Protein AF-A0A2E5J6L0-F1 (afdb_monomer)

pLDDT: mean 83.84, std 9.66, range [46.31, 94.62]

Structure (mmCIF, N/CA/C/O backbone):
data_AF-A0A2E5J6L0-F1
#
_entry.id   AF-A0A2E5J6L0-F1
#
loop_
_atom_site.group_PDB
_atom_site.id
_atom_site.type_symbol
_atom_site.label_atom_id
_atom_site.label_alt_id
_atom_site.label_comp_id
_atom_site.label_asym_id
_atom_site.label_entity_id
_atom_site.label_seq_id
_atom_site.pdbx_PDB_ins_code
_atom_site.Cartn_x
_atom_site.Cartn_y
_atom_site.Cartn_z
_atom_site.occupancy
_atom_site.B_iso_or_equiv
_atom_site.auth_seq_id
_atom_site.auth_comp_id
_atom_site.auth_asym_id
_atom_site.auth_atom_id
_atom_site.pdbx_PDB_model_num
ATOM 1 N N . MET A 1 1 ? 3.007 -6.562 40.531 1.00 47.59 1 MET A N 1
ATOM 2 C CA . MET A 1 1 ? 3.374 -5.614 39.443 1.00 47.59 1 MET A CA 1
ATOM 3 C C . MET A 1 1 ? 3.568 -6.251 38.049 1.00 47.59 1 MET A C 1
ATOM 5 O O . MET A 1 1 ? 3.927 -5.556 37.106 1.00 47.59 1 MET A O 1
ATOM 9 N N . THR A 1 2 ? 3.267 -7.536 37.840 1.00 49.69 2 THR A N 1
ATOM 10 C CA . THR A 1 2 ? 3.584 -8.277 36.598 1.00 49.69 2 THR A CA 1
ATOM 11 C C . THR A 1 2 ? 2.549 -8.154 35.467 1.00 49.69 2 THR A C 1
ATOM 13 O O . THR A 1 2 ? 2.850 -8.483 34.320 1.00 49.69 2 THR A O 1
ATOM 16 N N . SER A 1 3 ? 1.349 -7.626 35.732 1.00 60.78 3 SER A N 1
ATOM 17 C CA . SER A 1 3 ? 0.237 -7.649 34.767 1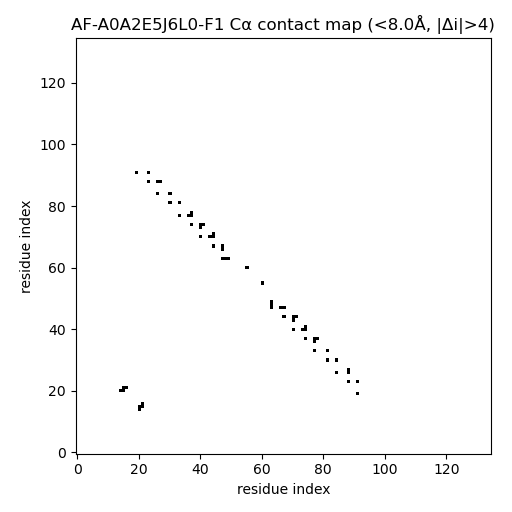.00 60.78 3 SER A CA 1
ATOM 18 C C . SER A 1 3 ? 0.353 -6.622 33.632 1.00 60.78 3 SER A C 1
ATOM 20 O O . SER A 1 3 ? 0.001 -6.934 32.497 1.00 60.78 3 SER A O 1
ATOM 22 N N . LYS A 1 4 ? 0.872 -5.408 33.877 1.00 72.56 4 LYS A N 1
ATOM 23 C CA . LYS A 1 4 ? 0.938 -4.340 32.854 1.00 72.56 4 LYS A CA 1
ATOM 24 C C . LYS A 1 4 ? 1.921 -4.672 31.728 1.00 72.56 4 LYS A C 1
ATOM 26 O O . LYS A 1 4 ? 1.542 -4.633 30.561 1.00 72.56 4 LYS A O 1
ATOM 31 N N . LYS A 1 5 ? 3.161 -5.048 32.068 1.00 75.44 5 LYS A N 1
ATOM 32 C CA . LYS A 1 5 ? 4.215 -5.374 31.086 1.00 75.44 5 LYS A CA 1
ATOM 33 C C . LYS A 1 5 ? 3.850 -6.620 30.267 1.00 75.44 5 LYS A C 1
ATOM 35 O O . LYS A 1 5 ? 3.993 -6.618 29.046 1.00 75.44 5 LYS A O 1
ATOM 40 N N . PHE A 1 6 ? 3.283 -7.637 30.921 1.00 81.69 6 PHE A N 1
ATOM 41 C CA . PHE A 1 6 ? 2.783 -8.851 30.272 1.00 81.69 6 PHE A CA 1
ATOM 42 C C . PHE A 1 6 ? 1.588 -8.578 29.342 1.00 81.69 6 PHE A C 1
ATOM 44 O O . PHE A 1 6 ? 1.583 -9.023 28.194 1.00 81.69 6 PHE A O 1
ATOM 51 N N . ASN A 1 7 ? 0.616 -7.768 29.776 1.00 78.62 7 ASN A N 1
ATOM 52 C CA . ASN A 1 7 ? -0.514 -7.369 28.932 1.00 78.62 7 ASN A CA 1
ATOM 53 C C . ASN A 1 7 ? -0.076 -6.541 27.718 1.00 78.62 7 ASN A C 1
ATOM 55 O O . ASN A 1 7 ? -0.623 -6.719 26.629 1.00 78.62 7 ASN A O 1
ATOM 59 N N . ILE A 1 8 ? 0.925 -5.669 27.870 1.00 78.56 8 ILE A N 1
ATOM 60 C CA . ILE A 1 8 ? 1.520 -4.929 26.748 1.00 78.56 8 ILE A CA 1
ATOM 61 C C . ILE A 1 8 ? 2.173 -5.899 25.756 1.00 78.56 8 ILE A C 1
ATOM 63 O O . ILE A 1 8 ? 1.903 -5.814 24.560 1.00 78.56 8 ILE A O 1
ATOM 67 N N . LEU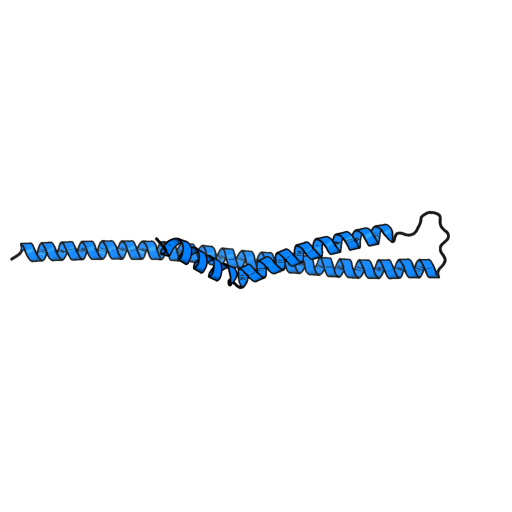 A 1 9 ? 2.958 -6.869 26.234 1.00 81.56 9 LEU A N 1
ATOM 68 C CA . LEU A 1 9 ? 3.567 -7.911 25.397 1.00 81.56 9 LEU A CA 1
ATOM 69 C C . LEU A 1 9 ? 2.524 -8.738 24.634 1.00 81.56 9 LEU A C 1
ATOM 71 O O . LEU A 1 9 ? 2.680 -8.972 23.435 1.00 81.56 9 LEU A O 1
ATOM 75 N N . LEU A 1 10 ? 1.430 -9.133 25.289 1.00 82.75 10 LEU A N 1
ATOM 76 C CA . LEU A 1 10 ? 0.324 -9.844 24.643 1.00 82.75 10 LEU A CA 1
ATOM 77 C C . LEU A 1 10 ? -0.376 -8.987 23.585 1.00 82.75 10 LEU A C 1
ATOM 79 O O . LEU A 1 10 ? -0.644 -9.478 22.486 1.00 82.75 10 LEU A O 1
ATOM 83 N N . LYS A 1 11 ? -0.638 -7.708 23.878 1.00 77.94 11 LYS A N 1
ATOM 84 C CA . LYS A 1 11 ? -1.206 -6.764 22.904 1.00 77.94 11 LYS A CA 1
ATOM 85 C C . LYS A 1 11 ? -0.272 -6.576 21.708 1.00 77.94 11 LYS A C 1
ATOM 87 O O . LYS A 1 11 ? -0.729 -6.680 20.575 1.00 77.94 11 LYS A O 1
ATOM 92 N N . LEU A 1 12 ? 1.031 -6.410 21.932 1.00 75.12 12 LEU A N 1
ATOM 93 C CA . LEU A 1 12 ? 2.037 -6.321 20.868 1.00 75.12 12 LEU A CA 1
ATOM 94 C C . LEU A 1 12 ? 2.113 -7.607 20.036 1.00 75.12 12 LEU A C 1
ATOM 96 O O . LEU A 1 12 ? 2.201 -7.539 18.812 1.00 75.12 12 LEU A O 1
ATOM 100 N N . LYS A 1 13 ? 2.026 -8.785 20.666 1.00 79.56 13 LYS A N 1
ATOM 101 C CA . LYS A 1 13 ? 1.985 -10.079 19.967 1.00 79.56 13 LYS A CA 1
ATOM 102 C C . LYS A 1 13 ? 0.730 -10.205 19.100 1.00 79.56 13 LYS A C 1
ATOM 104 O O . LYS A 1 13 ? 0.832 -10.656 17.962 1.00 79.56 13 LYS A O 1
ATOM 109 N N . LYS A 1 14 ? -0.435 -9.773 19.600 1.00 76.88 14 LYS A N 1
ATOM 110 C CA . LYS A 1 14 ? -1.694 -9.726 18.834 1.00 76.88 14 LYS A CA 1
ATOM 111 C C . LYS A 1 14 ? -1.614 -8.731 17.670 1.00 76.88 14 LYS A C 1
ATOM 113 O O . LYS A 1 14 ? -1.988 -9.086 16.558 1.00 76.88 14 LYS A O 1
ATOM 118 N N . LEU A 1 15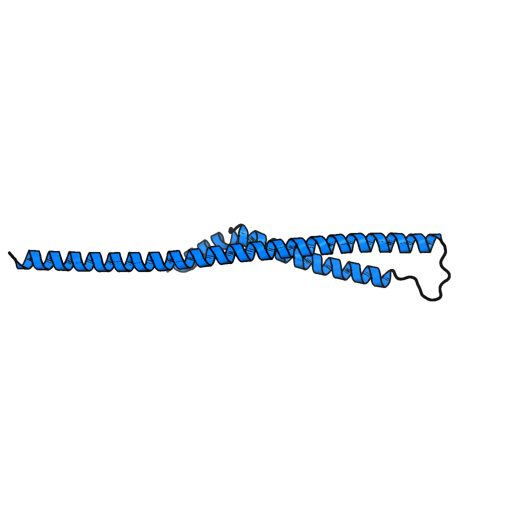 ? -1.046 -7.542 17.890 1.00 68.25 15 LEU A N 1
ATOM 119 C CA . LEU A 1 15 ? -0.814 -6.536 16.846 1.00 68.25 15 LEU A CA 1
ATOM 120 C C . LEU A 1 15 ? 0.148 -7.044 15.762 1.00 68.25 15 LEU A C 1
ATOM 122 O O . LEU A 1 15 ? -0.153 -6.921 14.580 1.00 68.25 15 LEU A O 1
ATOM 126 N N . LYS A 1 16 ? 1.255 -7.698 16.138 1.00 66.88 16 LYS A N 1
ATOM 127 C CA . LYS A 1 16 ? 2.187 -8.328 15.182 1.00 66.88 16 LYS A CA 1
ATOM 128 C C . LYS A 1 16 ? 1.541 -9.452 14.364 1.00 66.88 16 LYS A C 1
ATOM 130 O O . LYS A 1 16 ? 1.932 -9.667 13.221 1.00 66.88 16 LYS A O 1
ATOM 135 N N . LYS A 1 17 ? 0.572 -10.173 14.937 1.00 72.50 17 LYS A N 1
ATOM 136 C CA . LYS A 1 17 ? -0.195 -11.226 14.251 1.00 72.50 17 LYS A CA 1
ATOM 137 C C . LYS A 1 17 ? -1.349 -10.687 13.400 1.00 72.50 17 LYS A C 1
ATOM 139 O O . LYS A 1 17 ? -1.968 -11.469 12.682 1.00 72.50 17 LYS A O 1
ATOM 144 N N . ASN A 1 18 ? -1.646 -9.388 13.456 1.00 72.69 18 ASN A N 1
ATOM 145 C CA . ASN A 1 18 ? -2.719 -8.798 12.667 1.00 72.69 18 ASN A CA 1
ATOM 146 C C . ASN A 1 18 ? -2.388 -8.910 11.166 1.00 72.69 18 ASN A C 1
ATOM 148 O O . ASN A 1 18 ? -1.427 -8.311 10.674 1.00 72.69 18 ASN A O 1
ATOM 152 N N . LYS A 1 19 ? -3.196 -9.699 10.447 1.00 72.25 19 LYS A N 1
ATOM 153 C CA . LYS A 1 19 ? -3.023 -9.996 9.018 1.00 72.25 19 LYS A CA 1
ATOM 154 C C . LYS A 1 19 ? -3.040 -8.723 8.167 1.00 72.25 19 LYS A C 1
ATOM 156 O O . LYS A 1 19 ? -2.206 -8.597 7.274 1.00 72.25 19 LYS A O 1
ATOM 161 N N . SER A 1 20 ? -3.913 -7.769 8.486 1.00 69.62 20 SER A N 1
ATOM 162 C CA . SER A 1 20 ? -4.052 -6.501 7.761 1.00 69.62 20 SER A CA 1
ATOM 163 C C . SER A 1 20 ? -2.839 -5.594 7.960 1.00 69.62 20 SER A C 1
ATOM 165 O O . SER A 1 20 ? -2.310 -5.057 6.993 1.00 69.62 20 SER A O 1
ATOM 167 N N . LEU A 1 21 ? -2.323 -5.489 9.191 1.00 72.12 21 LEU A N 1
ATOM 168 C CA . LEU A 1 21 ? -1.114 -4.705 9.474 1.00 72.12 21 LEU A CA 1
ATOM 169 C C . LEU A 1 21 ? 0.130 -5.323 8.816 1.00 72.12 21 LEU A C 1
ATOM 171 O O . LEU A 1 21 ? 0.985 -4.616 8.283 1.00 72.12 21 LEU A O 1
ATOM 175 N N . ARG A 1 22 ? 0.238 -6.657 8.836 1.00 75.25 22 ARG A N 1
ATOM 176 C CA . ARG A 1 22 ? 1.320 -7.378 8.154 1.00 75.25 22 ARG A CA 1
ATOM 177 C C . ARG A 1 22 ? 1.240 -7.192 6.638 1.00 75.25 22 ARG A C 1
ATOM 179 O O . ARG A 1 22 ? 2.272 -6.931 6.030 1.00 75.25 22 ARG A O 1
ATOM 186 N N . SER A 1 23 ? 0.046 -7.295 6.056 1.00 76.38 23 SER A N 1
ATOM 187 C CA . SER A 1 23 ? -0.198 -7.051 4.630 1.00 76.38 23 SER A CA 1
ATOM 188 C C . SER A 1 23 ? 0.199 -5.625 4.241 1.00 76.38 23 SER A C 1
ATOM 190 O O . SER A 1 23 ? 1.032 -5.458 3.357 1.00 76.38 23 SER A O 1
ATOM 192 N N . LEU A 1 24 ? -0.253 -4.607 4.979 1.00 81.12 24 LEU A N 1
ATOM 193 C CA . LEU A 1 24 ? 0.094 -3.210 4.706 1.00 81.12 24 LEU A CA 1
ATOM 194 C C . LEU A 1 24 ? 1.611 -2.962 4.763 1.00 81.12 24 LEU A C 1
ATOM 196 O O . LEU A 1 24 ? 2.181 -2.345 3.869 1.00 81.12 24 LEU A O 1
ATOM 200 N N . ASN A 1 25 ? 2.289 -3.505 5.777 1.00 81.38 25 ASN A N 1
ATOM 201 C CA . ASN A 1 25 ? 3.745 -3.401 5.893 1.00 81.38 25 ASN A CA 1
ATOM 202 C C . ASN A 1 25 ? 4.490 -4.086 4.738 1.00 81.38 25 ASN A C 1
ATOM 204 O O . ASN A 1 25 ? 5.563 -3.624 4.346 1.00 81.38 25 ASN A O 1
ATOM 208 N N . LEU A 1 26 ? 3.964 -5.196 4.213 1.00 84.94 26 LEU A N 1
ATOM 209 C CA . LEU A 1 26 ? 4.538 -5.868 3.047 1.00 84.94 26 LEU A CA 1
ATOM 210 C C . LEU A 1 26 ? 4.359 -5.021 1.785 1.00 84.94 26 LEU A C 1
ATOM 212 O O . LEU A 1 26 ? 5.345 -4.802 1.085 1.00 84.94 26 LEU A O 1
ATOM 216 N N . LEU A 1 27 ? 3.160 -4.477 1.561 1.00 83.94 27 LEU A N 1
ATOM 217 C CA . LEU A 1 27 ? 2.859 -3.610 0.417 1.00 83.94 27 LEU A CA 1
ATOM 218 C C . LEU A 1 27 ? 3.750 -2.356 0.409 1.00 83.94 27 LEU A C 1
ATOM 220 O O . LEU A 1 27 ? 4.351 -2.034 -0.610 1.00 83.94 27 LEU A O 1
ATOM 224 N N . ILE A 1 28 ? 3.943 -1.712 1.567 1.00 83.69 28 ILE A N 1
ATOM 225 C CA . ILE A 1 28 ? 4.839 -0.547 1.708 1.00 83.69 28 ILE A CA 1
ATOM 226 C C . ILE A 1 28 ? 6.301 -0.921 1.412 1.00 83.69 28 ILE A C 1
ATOM 228 O O . ILE A 1 28 ? 7.045 -0.165 0.782 1.00 83.69 28 ILE A O 1
ATOM 232 N N . LYS A 1 29 ? 6.760 -2.090 1.879 1.00 88.62 29 LYS A N 1
ATOM 233 C CA . LYS A 1 29 ? 8.119 -2.565 1.575 1.00 88.62 29 LYS A CA 1
ATOM 234 C C . LYS A 1 29 ? 8.295 -2.832 0.083 1.00 88.62 29 LYS A C 1
ATOM 236 O O . LYS A 1 29 ? 9.363 -2.544 -0.454 1.00 88.62 29 LYS A O 1
ATOM 241 N N . GLU A 1 30 ? 7.281 -3.388 -0.565 1.00 85.94 30 GLU A N 1
ATOM 242 C CA . GLU A 1 30 ? 7.285 -3.656 -1.999 1.00 85.94 30 GLU A CA 1
ATOM 243 C C . GLU A 1 30 ? 7.308 -2.357 -2.814 1.00 85.94 30 GLU A C 1
ATOM 245 O O . GLU A 1 30 ? 8.144 -2.213 -3.703 1.00 85.94 30 GLU A O 1
ATOM 250 N N . GLU A 1 31 ? 6.498 -1.366 -2.441 1.00 88.12 31 GLU A N 1
ATOM 251 C CA . GLU A 1 31 ? 6.484 -0.041 -3.069 1.00 88.12 31 GLU A CA 1
ATOM 252 C C . GLU A 1 31 ? 7.865 0.637 -3.021 1.00 88.12 31 GLU A C 1
ATOM 254 O O . GLU A 1 31 ? 8.355 1.170 -4.024 1.00 88.12 31 GLU A O 1
ATOM 259 N N . LYS A 1 32 ? 8.548 0.567 -1.869 1.00 89.06 32 LYS A N 1
ATOM 260 C CA . LYS A 1 32 ? 9.916 1.090 -1.725 1.00 89.06 32 LYS A CA 1
ATOM 261 C C . LYS A 1 32 ? 10.908 0.372 -2.637 1.00 89.06 32 LYS A C 1
ATOM 263 O O . LYS A 1 32 ? 11.801 1.018 -3.183 1.00 89.06 32 LYS A O 1
ATOM 268 N N . LYS A 1 33 ? 10.777 -0.948 -2.802 1.00 89.56 33 LYS A N 1
ATOM 269 C CA . LYS A 1 33 ? 11.627 -1.724 -3.720 1.00 89.56 33 LYS A CA 1
ATOM 270 C C . LYS A 1 33 ? 11.367 -1.333 -5.173 1.00 89.56 33 LYS A C 1
ATOM 272 O O . LYS A 1 33 ? 12.324 -1.055 -5.888 1.00 89.56 33 LYS A O 1
ATOM 277 N N . LEU A 1 34 ? 10.104 -1.239 -5.581 1.00 87.56 34 LEU A N 1
ATOM 278 C CA . LEU A 1 34 ? 9.724 -0.815 -6.932 1.00 87.56 34 LEU A CA 1
ATOM 279 C C . LEU A 1 34 ? 10.219 0.592 -7.253 1.00 87.56 34 LEU A C 1
ATOM 281 O O . LEU A 1 34 ? 10.739 0.815 -8.337 1.00 87.56 34 LEU A O 1
ATOM 285 N N . SER A 1 35 ? 10.159 1.516 -6.293 1.00 87.81 35 SER A N 1
ATOM 286 C CA . SER A 1 35 ? 10.692 2.871 -6.483 1.00 87.81 35 SER A CA 1
ATOM 287 C C . SER A 1 35 ? 12.195 2.876 -6.779 1.00 87.81 35 SER A C 1
ATOM 289 O O . SER A 1 35 ? 12.654 3.674 -7.593 1.00 87.81 35 SER A O 1
ATOM 291 N N . LYS A 1 36 ? 12.968 1.975 -6.156 1.00 90.69 36 LYS A N 1
ATOM 292 C CA . LYS A 1 36 ? 14.394 1.807 -6.476 1.00 90.69 36 LYS A CA 1
ATOM 293 C C . LYS A 1 36 ? 14.584 1.217 -7.873 1.00 90.69 36 LYS A C 1
ATOM 295 O O . LYS A 1 36 ? 15.373 1.751 -8.638 1.00 90.69 36 LYS A O 1
ATOM 300 N N . ILE A 1 37 ? 13.830 0.168 -8.209 1.00 87.31 37 ILE A N 1
ATOM 301 C CA . ILE A 1 37 ? 13.894 -0.490 -9.522 1.00 87.31 37 ILE A CA 1
ATOM 302 C C . ILE A 1 37 ? 13.570 0.501 -10.645 1.00 87.31 37 ILE A C 1
ATOM 304 O O . ILE A 1 37 ? 14.320 0.573 -11.611 1.00 87.31 37 ILE A O 1
ATOM 308 N N . SER A 1 38 ? 12.504 1.295 -10.510 1.00 87.12 38 SER A N 1
ATOM 309 C CA . SER A 1 38 ? 12.140 2.302 -11.512 1.00 87.12 38 SER A CA 1
ATOM 310 C C . SER A 1 38 ? 13.247 3.336 -11.716 1.00 87.12 38 SER A C 1
ATOM 312 O O . SER A 1 38 ? 13.594 3.603 -12.860 1.00 87.12 38 SER A O 1
ATOM 314 N N . ARG A 1 39 ? 13.870 3.846 -10.640 1.00 91.31 39 ARG A N 1
ATOM 315 C CA . ARG A 1 39 ? 15.012 4.774 -10.758 1.00 91.31 39 ARG A CA 1
ATOM 316 C C . ARG A 1 39 ? 16.179 4.155 -11.521 1.00 91.31 39 ARG A C 1
ATOM 318 O O . ARG A 1 39 ? 16.689 4.768 -12.448 1.00 91.31 39 ARG A O 1
ATOM 325 N N . THR A 1 40 ? 16.557 2.925 -11.177 1.00 90.19 40 THR A N 1
ATOM 326 C CA . THR A 1 40 ? 17.648 2.223 -11.864 1.00 90.19 40 THR A CA 1
ATOM 327 C C . THR A 1 40 ? 17.332 1.986 -13.343 1.00 90.19 40 THR A C 1
ATOM 329 O O . THR A 1 40 ? 18.200 2.160 -14.190 1.00 90.19 40 THR A O 1
ATOM 332 N N . LEU A 1 41 ? 16.091 1.625 -13.681 1.00 87.44 41 LEU A N 1
ATOM 333 C CA . LEU A 1 41 ? 15.670 1.441 -15.074 1.00 87.44 41 LEU A CA 1
ATOM 334 C C . LEU A 1 41 ? 15.686 2.758 -15.866 1.00 87.44 41 LEU A C 1
ATOM 336 O O . LEU A 1 41 ? 16.103 2.765 -17.021 1.00 87.44 41 LEU A O 1
ATOM 340 N N . GLU A 1 42 ? 15.268 3.866 -15.254 1.00 89.75 42 GLU A N 1
ATOM 341 C CA . GLU A 1 42 ? 15.336 5.203 -15.857 1.00 89.75 42 GLU A CA 1
ATOM 342 C C . GLU A 1 42 ? 16.783 5.659 -16.087 1.00 89.75 42 GLU A C 1
ATOM 344 O O . GLU A 1 42 ? 17.095 6.220 -17.136 1.00 89.75 42 GLU A O 1
ATOM 349 N 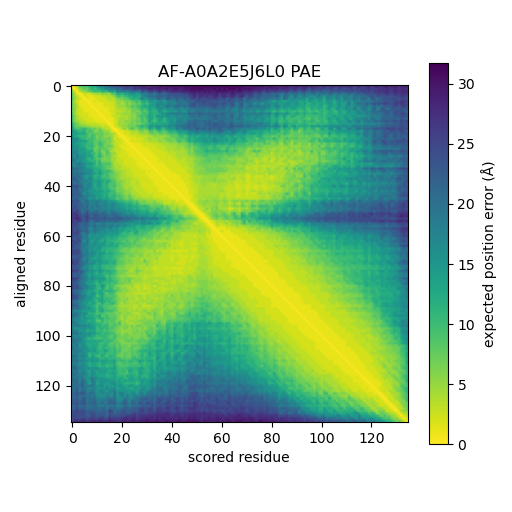N . GLU A 1 43 ? 17.683 5.394 -15.139 1.00 91.56 43 GLU A N 1
ATOM 350 C CA . GLU A 1 43 ? 19.119 5.650 -15.292 1.00 91.56 43 GLU A CA 1
ATOM 351 C C . GLU A 1 43 ? 19.716 4.815 -16.429 1.00 91.56 43 GLU A C 1
ATOM 353 O O . GLU A 1 43 ? 20.387 5.360 -17.305 1.00 91.56 43 GLU A O 1
ATOM 358 N N . MET A 1 44 ? 19.409 3.515 -16.483 1.00 89.38 44 MET A N 1
ATOM 359 C CA . MET A 1 44 ? 19.851 2.634 -17.568 1.00 89.38 44 MET A CA 1
ATOM 360 C C . MET A 1 44 ? 19.338 3.098 -18.935 1.00 89.38 44 MET A C 1
ATOM 362 O O . MET A 1 44 ? 20.089 3.043 -19.906 1.00 89.38 44 MET A O 1
ATOM 366 N N . LEU A 1 45 ? 18.099 3.597 -19.015 1.00 89.12 45 LEU A N 1
ATOM 367 C CA . LEU A 1 45 ? 17.549 4.172 -20.243 1.00 89.12 45 LEU A CA 1
ATOM 368 C C . LEU A 1 45 ? 18.328 5.413 -20.683 1.00 89.12 45 LEU A C 1
ATOM 370 O O . LEU A 1 45 ? 18.703 5.509 -21.849 1.00 89.12 45 LEU A O 1
ATOM 374 N N . LYS A 1 46 ? 18.632 6.324 -19.752 1.00 87.44 46 LYS A N 1
ATOM 375 C CA . LYS A 1 46 ? 19.426 7.531 -20.039 1.00 87.44 46 LYS A CA 1
ATOM 376 C C . LYS A 1 46 ? 20.831 7.196 -20.540 1.00 87.44 46 LYS A C 1
ATOM 378 O O . LYS A 1 46 ? 21.318 7.859 -21.451 1.00 87.44 46 LYS A O 1
ATOM 383 N N . ILE A 1 47 ? 21.463 6.178 -19.955 1.00 87.31 47 ILE A N 1
ATOM 384 C CA . ILE A 1 47 ? 22.802 5.714 -20.347 1.00 87.31 47 ILE A CA 1
ATOM 385 C C . ILE A 1 47 ? 22.759 5.006 -21.706 1.00 87.31 47 ILE A C 1
ATOM 387 O O . ILE A 1 47 ? 23.687 5.131 -22.492 1.00 87.31 47 ILE A O 1
ATOM 391 N N . SER A 1 48 ? 21.667 4.302 -22.013 1.00 84.38 48 SER A N 1
ATOM 392 C CA . SER A 1 48 ? 21.492 3.574 -23.276 1.00 84.38 48 SER A CA 1
ATOM 393 C C . SER A 1 48 ? 21.204 4.453 -24.497 1.00 84.38 48 SER A C 1
ATOM 395 O O . SER A 1 48 ? 20.858 3.926 -25.553 1.00 84.38 48 SER A O 1
ATOM 397 N N . ASN A 1 49 ? 21.272 5.779 -24.364 1.00 83.62 49 ASN A N 1
ATOM 398 C CA . ASN A 1 49 ? 21.065 6.693 -25.480 1.00 83.62 49 ASN A CA 1
ATOM 399 C C . ASN A 1 49 ? 22.110 6.477 -26.577 1.00 83.62 49 ASN A C 1
ATOM 401 O O . ASN A 1 49 ? 23.250 6.102 -26.308 1.00 83.62 49 ASN A O 1
ATOM 405 N N . TYR A 1 50 ? 21.714 6.751 -27.820 1.00 84.00 50 TYR A N 1
ATOM 406 C CA . TYR A 1 50 ? 22.634 6.672 -28.947 1.00 84.00 50 TYR A CA 1
ATOM 407 C C . TYR A 1 50 ? 23.799 7.653 -28.739 1.00 84.00 50 TYR A C 1
ATOM 409 O O . TYR A 1 50 ? 23.546 8.825 -28.424 1.00 84.00 50 TYR A O 1
ATOM 417 N N . PRO A 1 51 ? 25.056 7.206 -28.894 1.00 82.75 51 PRO A N 1
ATOM 418 C CA . PRO A 1 51 ? 26.206 8.093 -28.814 1.00 82.75 51 PRO A CA 1
ATOM 419 C C . PRO A 1 51 ? 26.093 9.191 -29.873 1.00 82.75 51 PRO A C 1
ATOM 421 O O . PRO A 1 51 ? 25.731 8.953 -31.027 1.00 82.75 51 PRO A O 1
ATOM 424 N N . LYS A 1 52 ? 26.359 10.430 -29.455 1.00 80.38 52 LYS A N 1
ATOM 425 C CA . LYS A 1 52 ? 26.345 11.582 -30.356 1.00 80.38 52 LYS A CA 1
ATOM 426 C C . LYS A 1 52 ? 27.625 11.577 -31.185 1.00 80.38 52 LYS A C 1
ATOM 428 O O . LYS A 1 52 ? 28.702 11.408 -30.629 1.00 80.38 52 LYS A O 1
ATOM 433 N N . ASN A 1 53 ? 27.495 11.847 -32.482 1.00 81.25 53 ASN A N 1
ATOM 434 C CA . ASN A 1 53 ? 28.603 11.982 -33.437 1.00 81.25 53 ASN A CA 1
ATOM 435 C C . ASN A 1 53 ? 29.395 10.690 -33.718 1.00 81.25 53 ASN A C 1
ATOM 437 O O . ASN A 1 53 ? 30.507 10.762 -34.235 1.00 81.25 53 ASN A O 1
ATOM 441 N N . GLU A 1 54 ? 28.819 9.519 -33.441 1.00 81.56 54 GLU A N 1
ATOM 442 C CA . GLU A 1 54 ? 29.402 8.228 -33.817 1.00 81.56 54 GLU A CA 1
ATOM 443 C C . GLU A 1 54 ? 28.631 7.594 -34.981 1.00 81.56 54 GLU A C 1
ATOM 445 O O . GLU A 1 54 ? 27.398 7.594 -35.011 1.00 81.56 54 GLU A O 1
ATOM 450 N N . ILE A 1 55 ? 29.362 7.022 -35.942 1.00 82.62 55 ILE A N 1
ATOM 451 C CA . ILE A 1 55 ? 28.768 6.210 -37.007 1.00 82.62 55 ILE A CA 1
ATOM 452 C C . ILE A 1 55 ? 28.526 4.814 -36.438 1.00 82.62 55 ILE A C 1
ATOM 454 O O . ILE A 1 55 ? 29.457 4.043 -36.209 1.00 82.62 55 ILE A O 1
ATOM 458 N N . LEU A 1 56 ? 27.258 4.492 -36.205 1.00 85.69 56 LEU A N 1
ATOM 459 C CA . LEU A 1 56 ? 26.850 3.200 -35.670 1.00 85.69 56 LEU A CA 1
ATOM 460 C C . LEU A 1 56 ? 26.571 2.215 -36.800 1.00 85.69 56 LEU A C 1
ATOM 462 O O . LEU A 1 56 ? 25.890 2.535 -37.774 1.00 85.69 56 LEU A O 1
ATOM 466 N N . SER A 1 57 ? 27.040 0.977 -36.639 1.00 89.31 57 SER A N 1
ATOM 467 C CA . SER A 1 57 ? 26.622 -0.111 -37.519 1.00 89.31 57 SER A CA 1
ATOM 468 C C . SER A 1 57 ? 25.135 -0.423 -37.316 1.00 89.31 57 SER A C 1
ATOM 470 O O . SER A 1 57 ? 24.579 -0.264 -36.224 1.00 89.31 57 SER A O 1
ATOM 472 N N . THR A 1 58 ? 24.479 -0.933 -38.357 1.00 88.69 58 THR A N 1
ATOM 473 C CA . THR A 1 58 ? 23.074 -1.375 -38.295 1.00 88.69 58 THR A CA 1
ATOM 474 C C . THR A 1 58 ? 22.840 -2.423 -37.202 1.00 88.69 58 THR A C 1
ATOM 476 O O . THR A 1 58 ? 21.808 -2.404 -36.529 1.00 88.69 58 THR A O 1
ATOM 479 N N . GLY A 1 59 ? 23.818 -3.306 -36.972 1.00 91.25 59 GLY A N 1
ATOM 480 C CA . GLY A 1 59 ? 23.788 -4.287 -35.887 1.00 91.25 59 GLY A CA 1
ATOM 481 C C . GLY A 1 59 ? 23.768 -3.640 -34.501 1.00 91.25 59 GLY A C 1
ATOM 482 O O . GLY A 1 59 ? 22.949 -4.019 -33.663 1.00 91.25 59 GLY A O 1
ATOM 483 N N . LEU A 1 60 ? 24.611 -2.628 -34.277 1.00 86.50 60 LEU A N 1
ATOM 484 C CA . LEU A 1 60 ? 24.690 -1.910 -33.005 1.00 86.50 60 LEU A CA 1
ATOM 485 C C . LEU A 1 60 ? 23.428 -1.070 -32.746 1.00 86.50 60 LEU A C 1
ATOM 487 O O . LEU A 1 60 ? 22.889 -1.101 -31.641 1.00 86.50 60 LEU A O 1
ATOM 491 N N . LEU A 1 61 ? 22.882 -0.418 -33.779 1.00 87.50 61 LEU A N 1
ATOM 492 C CA . LEU A 1 61 ? 21.593 0.284 -33.703 1.00 87.50 61 LEU A CA 1
ATOM 493 C C . LEU A 1 61 ? 20.460 -0.651 -33.267 1.00 87.50 61 LEU A C 1
ATOM 495 O O . LEU A 1 61 ? 19.698 -0.331 -32.354 1.00 87.50 61 LEU A O 1
ATOM 499 N N . ARG A 1 62 ? 20.379 -1.841 -33.874 1.00 90.88 62 ARG A N 1
ATOM 500 C CA . ARG A 1 62 ? 19.366 -2.844 -33.523 1.00 90.88 62 ARG A CA 1
ATOM 501 C C . ARG A 1 62 ? 19.544 -3.357 -32.094 1.00 90.88 62 ARG A C 1
ATOM 503 O O . ARG A 1 62 ? 18.554 -3.576 -31.401 1.00 90.88 62 ARG A O 1
ATOM 510 N N . GLN A 1 63 ? 20.782 -3.540 -31.633 1.00 90.25 63 GLN A N 1
ATOM 511 C CA . GLN A 1 63 ? 21.062 -3.948 -30.254 1.00 90.25 63 GLN A CA 1
ATOM 512 C C . GLN A 1 63 ? 20.627 -2.886 -29.239 1.00 90.25 63 GLN A C 1
ATOM 514 O O . GLN A 1 63 ? 19.933 -3.228 -28.280 1.00 90.25 63 GLN A O 1
ATOM 519 N N . ILE A 1 64 ? 20.974 -1.615 -29.472 1.00 89.25 64 ILE A N 1
ATOM 520 C CA . ILE A 1 64 ? 20.576 -0.492 -28.611 1.00 89.25 64 ILE A CA 1
ATOM 521 C C . ILE A 1 64 ? 19.049 -0.366 -28.580 1.00 89.25 64 ILE A C 1
ATOM 523 O O . ILE A 1 64 ? 18.464 -0.319 -27.499 1.00 89.25 64 ILE A O 1
ATOM 527 N N . SER A 1 65 ? 18.394 -0.407 -29.742 1.00 90.06 65 SER A N 1
ATOM 528 C CA . SER A 1 65 ? 16.934 -0.333 -29.853 1.00 90.06 65 SER A CA 1
ATOM 529 C C . SER A 1 65 ? 16.234 -1.475 -29.101 1.00 90.06 65 SER A C 1
ATOM 531 O O . SER A 1 65 ? 15.380 -1.224 -28.250 1.00 90.06 65 SER A O 1
ATOM 533 N N . ASN A 1 66 ? 16.664 -2.726 -29.308 1.00 93.31 66 ASN A N 1
ATOM 534 C CA . ASN A 1 66 ? 16.120 -3.886 -28.591 1.00 93.31 66 ASN A CA 1
ATOM 535 C C . ASN A 1 66 ? 16.331 -3.786 -27.070 1.00 93.31 66 ASN A C 1
ATOM 537 O O . ASN A 1 66 ? 15.505 -4.255 -26.281 1.00 93.31 66 ASN A O 1
ATOM 541 N N . TYR A 1 67 ? 17.466 -3.232 -26.636 1.00 92.06 67 TYR A N 1
ATOM 542 C CA . TYR A 1 67 ? 17.761 -3.034 -25.221 1.00 92.06 67 TYR A CA 1
ATOM 543 C C . TYR A 1 67 ? 16.863 -1.952 -24.604 1.00 92.06 67 TYR A C 1
ATOM 545 O O . TYR A 1 67 ? 16.256 -2.194 -23.558 1.00 92.06 67 TYR A O 1
ATOM 553 N N . GLN A 1 68 ? 16.704 -0.812 -25.280 1.00 91.56 68 GLN A N 1
ATOM 554 C CA . GLN A 1 68 ? 15.789 0.259 -24.878 1.00 91.56 68 GLN A CA 1
ATOM 555 C C . GLN A 1 68 ? 14.343 -0.243 -24.774 1.00 91.56 68 GLN A C 1
ATOM 557 O O . GLN A 1 68 ? 13.687 -0.004 -23.760 1.00 91.56 68 GLN A O 1
ATOM 562 N N . GLU A 1 69 ? 13.866 -1.012 -25.756 1.00 94.62 69 GLU A N 1
ATOM 563 C CA . GLU A 1 69 ? 12.520 -1.598 -25.747 1.00 94.62 69 GLU A CA 1
ATOM 564 C C . GLU A 1 69 ? 12.308 -2.517 -24.530 1.00 94.62 69 GLU A C 1
ATOM 566 O O . GLU A 1 69 ? 11.294 -2.437 -23.829 1.00 94.62 69 GLU A O 1
ATOM 571 N N . LYS A 1 70 ? 13.296 -3.366 -24.212 1.00 93.44 70 LYS A N 1
ATOM 572 C CA . LYS A 1 70 ? 13.256 -4.229 -23.019 1.00 93.44 70 LYS A CA 1
ATOM 573 C C . LYS A 1 70 ? 13.198 -3.417 -21.726 1.00 93.44 70 LYS A C 1
ATOM 575 O O . LYS A 1 70 ? 12.458 -3.792 -20.814 1.00 93.44 70 LYS A O 1
ATOM 580 N N . LEU A 1 71 ? 13.967 -2.333 -21.623 1.00 91.44 71 LEU A N 1
ATOM 581 C CA . LEU A 1 71 ? 13.938 -1.455 -20.452 1.00 91.44 71 LEU A CA 1
ATOM 582 C C . LEU A 1 71 ? 12.588 -0.742 -20.316 1.00 91.44 71 LEU A C 1
ATOM 584 O O . LEU A 1 71 ? 12.029 -0.719 -19.219 1.00 91.44 71 LEU A O 1
ATOM 588 N N . GLN A 1 72 ? 12.027 -0.238 -21.417 1.00 92.19 72 GLN A N 1
ATOM 589 C CA . GLN A 1 72 ? 10.712 0.406 -21.435 1.00 92.19 72 GLN A CA 1
ATOM 590 C C . GLN A 1 72 ? 9.602 -0.554 -20.989 1.00 92.19 72 GLN A C 1
ATOM 592 O O . GLN A 1 72 ? 8.834 -0.213 -20.091 1.00 92.19 72 GLN A O 1
ATOM 597 N N . LYS A 1 73 ? 9.579 -1.792 -21.503 1.00 94.25 73 LYS A N 1
ATOM 598 C CA . LYS A 1 73 ? 8.627 -2.835 -21.067 1.00 94.25 73 LYS A CA 1
ATOM 599 C C . LYS A 1 73 ? 8.726 -3.130 -19.566 1.00 94.25 73 LYS A C 1
ATOM 601 O O . LYS A 1 73 ? 7.714 -3.283 -18.874 1.00 94.25 73 LYS A O 1
ATOM 606 N N . LYS A 1 74 ? 9.949 -3.191 -19.024 1.00 92.81 74 LYS A N 1
ATOM 607 C CA . LYS A 1 74 ? 10.169 -3.375 -17.578 1.00 92.81 74 LYS A CA 1
ATOM 608 C C . LYS A 1 74 ? 9.688 -2.172 -16.766 1.00 92.81 74 LYS A C 1
ATOM 610 O O . LYS A 1 74 ? 9.095 -2.363 -15.703 1.00 92.81 74 LYS A O 1
ATOM 615 N N . LEU A 1 75 ? 9.912 -0.955 -17.260 1.00 90.62 75 LEU A N 1
ATOM 616 C CA . LEU A 1 75 ? 9.456 0.273 -16.613 1.00 90.62 75 LEU A CA 1
ATOM 617 C C . LEU A 1 75 ? 7.925 0.353 -16.592 1.00 90.62 75 LEU A C 1
ATOM 619 O O . LEU A 1 75 ? 7.339 0.651 -15.552 1.00 90.62 75 LEU A O 1
ATOM 623 N N . GLU A 1 76 ? 7.274 0.008 -17.701 1.00 92.00 76 GLU A N 1
ATOM 624 C CA . GLU A 1 76 ? 5.817 -0.061 -17.803 1.00 92.00 76 GLU A CA 1
ATOM 625 C C . GLU A 1 76 ? 5.234 -1.067 -16.803 1.00 92.00 76 GLU A C 1
ATOM 627 O O . GLU A 1 76 ? 4.339 -0.732 -16.024 1.00 92.00 76 GLU A O 1
ATOM 632 N N . THR A 1 77 ? 5.809 -2.271 -16.739 1.00 91.94 77 THR A N 1
ATOM 633 C CA . THR A 1 77 ? 5.410 -3.298 -15.764 1.00 91.94 77 THR A CA 1
ATOM 634 C C . THR A 1 77 ? 5.561 -2.793 -14.324 1.00 91.94 77 THR A C 1
ATOM 636 O O . THR A 1 77 ? 4.652 -2.957 -13.505 1.00 91.94 77 THR A O 1
ATOM 639 N N . SER A 1 78 ? 6.680 -2.128 -14.012 1.00 87.56 78 SER A N 1
ATOM 640 C CA . SER A 1 78 ? 6.923 -1.521 -12.696 1.00 87.56 78 SER A CA 1
ATOM 641 C C . SER A 1 78 ? 5.879 -0.448 -12.361 1.00 87.56 78 SER A C 1
ATOM 643 O O . SER A 1 78 ? 5.320 -0.433 -11.261 1.00 87.56 78 SER A O 1
ATOM 645 N N . ASN A 1 79 ? 5.542 0.412 -13.325 1.00 86.69 79 ASN A N 1
ATOM 646 C CA . ASN A 1 79 ? 4.546 1.470 -13.161 1.00 86.69 79 ASN A CA 1
ATOM 647 C C . ASN A 1 79 ? 3.136 0.912 -12.943 1.00 86.69 79 ASN A C 1
ATOM 649 O O . ASN A 1 79 ? 2.416 1.382 -12.059 1.00 86.69 79 ASN A O 1
ATOM 653 N N . ASN A 1 80 ? 2.758 -0.126 -13.688 1.00 90.62 80 ASN A N 1
ATOM 654 C CA . ASN A 1 80 ? 1.484 -0.816 -13.504 1.00 90.62 80 ASN A CA 1
ATOM 655 C C . ASN A 1 80 ? 1.399 -1.454 -12.113 1.00 90.62 80 ASN A C 1
ATOM 657 O O . ASN A 1 80 ? 0.399 -1.282 -11.410 1.00 90.62 80 ASN A O 1
ATOM 661 N N . ARG A 1 81 ? 2.480 -2.097 -11.652 1.00 89.94 81 ARG A N 1
ATOM 662 C CA . ARG A 1 81 ? 2.545 -2.650 -10.294 1.00 89.94 81 ARG A CA 1
ATOM 663 C C . ARG A 1 81 ? 2.452 -1.563 -9.223 1.00 89.94 81 ARG A C 1
ATOM 665 O O . ARG A 1 81 ? 1.750 -1.754 -8.234 1.00 89.94 81 ARG A O 1
ATOM 672 N N . LYS A 1 82 ? 3.094 -0.409 -9.423 1.00 87.81 82 LYS A N 1
ATOM 673 C CA . LYS A 1 82 ? 3.003 0.739 -8.506 1.00 87.81 82 LYS A CA 1
ATOM 674 C C . LYS A 1 82 ? 1.568 1.266 -8.391 1.00 87.81 82 LYS A C 1
ATOM 676 O O . LYS A 1 82 ? 1.101 1.503 -7.278 1.00 87.81 82 LYS A O 1
ATOM 681 N N . LYS A 1 83 ? 0.853 1.404 -9.515 1.00 88.44 83 LYS A N 1
ATOM 682 C CA . LYS A 1 83 ? -0.571 1.796 -9.526 1.00 88.44 83 LYS A CA 1
ATOM 683 C C . LYS A 1 83 ? -1.426 0.796 -8.747 1.00 88.44 83 LYS A C 1
ATOM 685 O O . LYS A 1 83 ? -2.198 1.201 -7.880 1.00 88.44 83 LYS A O 1
ATOM 690 N N . TYR A 1 84 ? -1.232 -0.497 -9.007 1.00 88.12 84 TYR A N 1
ATOM 691 C CA . TYR A 1 84 ? -1.917 -1.565 -8.283 1.00 88.12 84 TYR A CA 1
ATOM 692 C C . TYR A 1 84 ? -1.659 -1.482 -6.767 1.00 88.12 84 TYR A C 1
ATOM 694 O O . TYR A 1 84 ? -2.610 -1.408 -5.991 1.00 88.12 84 TYR A O 1
ATOM 702 N N . LEU A 1 85 ? -0.395 -1.394 -6.336 1.00 84.50 85 LEU A N 1
ATOM 703 C CA . LEU A 1 85 ? -0.046 -1.302 -4.912 1.00 84.50 85 LEU A CA 1
ATOM 704 C C . LEU A 1 85 ? -0.669 -0.078 -4.235 1.00 84.50 85 LEU A C 1
ATOM 706 O O . LEU A 1 85 ? -1.200 -0.197 -3.135 1.00 84.50 85 LEU A O 1
ATOM 710 N N . SER A 1 86 ? -0.653 1.083 -4.896 1.00 85.50 86 SER A N 1
ATOM 711 C CA . SER A 1 86 ? -1.292 2.300 -4.381 1.00 85.50 86 SER A CA 1
ATOM 712 C C . SER A 1 86 ? -2.796 2.098 -4.152 1.00 85.50 86 SER A C 1
ATOM 714 O O . SER A 1 86 ? -3.329 2.455 -3.097 1.00 85.50 86 SER A O 1
ATOM 716 N N . SER A 1 87 ? -3.477 1.440 -5.097 1.00 87.25 87 SER A N 1
ATOM 717 C CA . SER A 1 87 ? -4.902 1.117 -4.969 1.00 87.25 87 SER A CA 1
ATOM 718 C C . SER 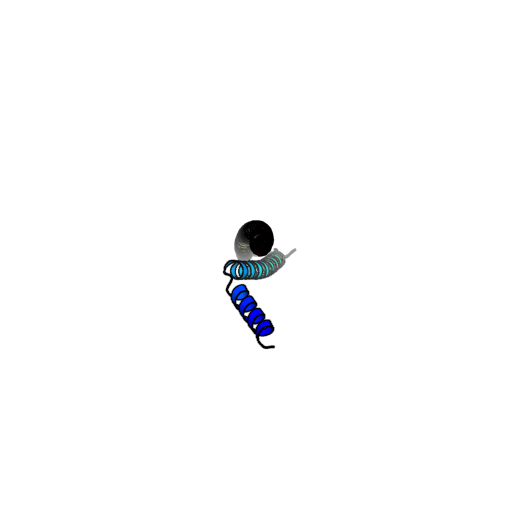A 1 87 ? -5.187 0.157 -3.804 1.00 87.25 87 SER A C 1
ATOM 720 O O . SER A 1 87 ? -6.140 0.359 -3.043 1.00 87.25 87 SER A O 1
ATOM 722 N N . GLU A 1 88 ? -4.326 -0.841 -3.601 1.00 83.12 88 GLU A N 1
ATOM 723 C CA . GLU A 1 88 ? -4.468 -1.839 -2.541 1.00 83.12 88 GLU A CA 1
ATOM 724 C C . GLU A 1 88 ? -4.193 -1.230 -1.157 1.00 83.12 88 GLU A C 1
ATOM 726 O O . GLU A 1 88 ? -4.959 -1.440 -0.212 1.00 83.12 88 GLU A O 1
ATOM 731 N N . ILE A 1 89 ? -3.160 -0.387 -1.045 1.00 83.25 89 ILE A N 1
ATOM 732 C CA . ILE A 1 89 ? -2.864 0.402 0.158 1.00 83.25 89 ILE A CA 1
ATOM 733 C C . ILE A 1 89 ? -4.052 1.310 0.500 1.00 83.25 89 ILE A C 1
ATOM 735 O O . ILE A 1 89 ? -4.518 1.298 1.640 1.00 83.25 89 ILE A O 1
ATOM 739 N N . SER A 1 90 ? -4.588 2.049 -0.477 1.00 84.50 90 SER A N 1
ATOM 740 C CA . SER A 1 90 ? -5.740 2.938 -0.276 1.00 84.50 90 SER A CA 1
ATOM 741 C C . SER A 1 90 ? -6.976 2.177 0.215 1.00 84.50 90 SER A C 1
ATOM 743 O O . SER A 1 90 ? -7.625 2.579 1.185 1.00 84.50 90 SER A O 1
ATOM 745 N N . THR A 1 91 ? -7.271 1.029 -0.395 1.00 85.00 91 THR A N 1
ATOM 746 C CA . THR A 1 91 ? -8.388 0.161 0.006 1.00 85.00 91 THR A CA 1
ATOM 747 C C . THR A 1 91 ? -8.215 -0.344 1.439 1.00 85.00 91 THR A C 1
ATOM 749 O O . THR A 1 91 ? -9.137 -0.243 2.253 1.00 85.00 91 THR A O 1
ATOM 752 N N . ASN A 1 92 ? -7.014 -0.806 1.793 1.00 79.25 92 ASN A N 1
ATOM 753 C CA . ASN A 1 92 ? -6.705 -1.259 3.148 1.00 79.25 92 ASN A CA 1
ATOM 754 C C . ASN A 1 92 ? -6.835 -0.133 4.187 1.00 79.25 92 ASN A C 1
ATOM 756 O O . ASN A 1 92 ? -7.375 -0.363 5.271 1.00 79.25 92 ASN A O 1
ATOM 760 N N . LEU A 1 93 ? -6.421 1.094 3.858 1.00 82.94 93 LEU A N 1
ATOM 761 C CA . LEU A 1 93 ? -6.608 2.260 4.729 1.00 82.94 93 LEU A CA 1
ATOM 762 C C . LEU A 1 93 ? -8.091 2.590 4.943 1.00 82.94 93 LEU A C 1
ATOM 764 O O . LEU A 1 93 ? -8.501 2.864 6.073 1.00 82.94 93 LEU A O 1
ATOM 768 N N . LYS A 1 94 ? -8.924 2.493 3.897 1.00 85.44 94 LYS A N 1
ATOM 769 C CA . LYS A 1 94 ? -10.382 2.660 4.027 1.00 85.44 94 LYS A CA 1
ATOM 770 C C . LYS A 1 94 ? -10.988 1.608 4.960 1.00 85.44 94 LYS A C 1
ATOM 772 O O . LYS A 1 94 ? -11.822 1.950 5.796 1.00 85.44 94 LYS A O 1
ATOM 777 N N . HIS A 1 95 ? -10.558 0.349 4.863 1.00 82.38 95 HIS A N 1
ATOM 778 C CA . HIS A 1 95 ? -11.005 -0.710 5.777 1.00 82.38 95 HIS A CA 1
ATOM 779 C C . HIS A 1 95 ? -10.600 -0.437 7.230 1.00 82.38 95 HIS A C 1
ATOM 781 O O . HIS A 1 95 ? -11.433 -0.565 8.125 1.00 82.38 95 HIS A O 1
ATOM 787 N N . ILE A 1 96 ? -9.363 0.010 7.468 1.00 83.75 96 ILE A N 1
ATOM 788 C CA . ILE A 1 96 ? -8.899 0.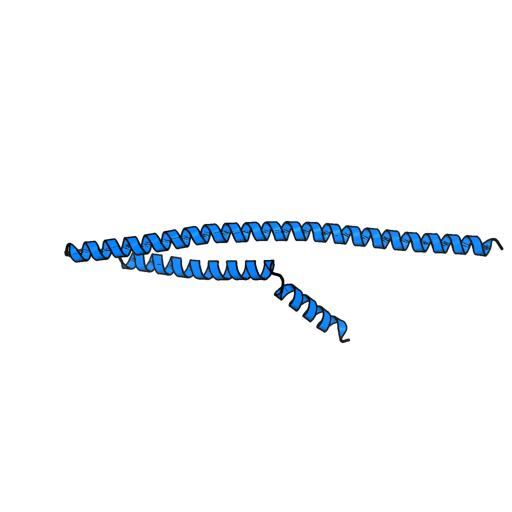404 8.808 1.00 83.75 96 ILE A CA 1
ATOM 789 C C . ILE A 1 96 ? -9.747 1.557 9.361 1.00 83.75 96 ILE A C 1
ATOM 791 O O . ILE A 1 96 ? -10.175 1.506 10.511 1.00 83.75 96 ILE A O 1
ATOM 795 N N . SER A 1 97 ? -10.054 2.567 8.543 1.00 81.81 97 SER A N 1
ATOM 796 C CA . SER A 1 97 ? -10.903 3.691 8.957 1.00 81.81 97 SER A CA 1
ATOM 797 C C . SER A 1 97 ? -12.309 3.240 9.375 1.00 81.81 97 SER A C 1
ATOM 799 O O . SER A 1 97 ? -12.804 3.664 10.421 1.00 81.81 97 SER A O 1
ATOM 801 N N . LYS A 1 98 ? -12.933 2.327 8.615 1.00 87.38 98 LYS A N 1
ATOM 802 C CA . LYS A 1 98 ? -14.239 1.744 8.973 1.00 87.38 98 LYS A CA 1
ATOM 803 C C . LYS A 1 98 ? -14.184 1.002 10.313 1.00 87.38 98 LYS A C 1
ATOM 805 O O . LYS A 1 98 ? -15.044 1.227 11.160 1.00 87.38 98 LYS A O 1
ATOM 810 N N . LEU A 1 99 ? -13.157 0.177 10.525 1.00 86.44 99 LEU A N 1
ATOM 811 C CA . LEU A 1 99 ? -12.958 -0.550 11.786 1.00 86.44 99 LEU A CA 1
ATOM 812 C C . LEU A 1 99 ? -12.755 0.396 12.975 1.00 86.44 99 LEU A C 1
ATOM 814 O O . LEU A 1 99 ? -13.280 0.142 14.058 1.00 86.44 99 LEU A O 1
ATOM 818 N N . ASN A 1 100 ? -12.035 1.503 12.782 1.00 85.75 100 ASN A N 1
ATOM 819 C CA . ASN A 1 100 ? -11.852 2.508 13.828 1.00 85.75 100 ASN A CA 1
ATOM 820 C C . ASN A 1 100 ? -13.187 3.160 14.215 1.00 85.75 100 ASN A C 1
ATOM 822 O O . ASN A 1 100 ? -13.491 3.237 15.399 1.00 85.75 100 ASN A O 1
ATOM 826 N N . LYS A 1 101 ? -14.026 3.539 13.239 1.00 89.56 101 LYS A N 1
ATOM 827 C CA . LYS A 1 101 ? -15.372 4.079 13.513 1.00 89.56 101 LYS A CA 1
ATOM 828 C C . LYS A 1 101 ? -16.246 3.092 14.291 1.00 89.56 101 LYS A C 1
ATOM 830 O O . LYS A 1 101 ? -16.878 3.472 15.269 1.00 89.56 101 LYS A O 1
ATOM 835 N N . GLN A 1 102 ? -16.241 1.819 13.892 1.00 88.25 102 GLN A N 1
ATOM 836 C CA . GLN A 1 102 ? -16.954 0.764 14.621 1.00 88.25 102 GLN A CA 1
ATOM 837 C C . GLN A 1 102 ? -16.423 0.609 16.051 1.00 88.25 102 GLN A C 1
ATOM 839 O O . GLN A 1 102 ? -17.199 0.430 16.983 1.00 88.25 102 GLN A O 1
ATOM 844 N N . THR A 1 103 ? -15.106 0.710 16.236 1.00 91.19 103 THR A N 1
ATOM 845 C CA . THR A 1 103 ? -14.473 0.614 17.557 1.00 91.19 103 THR A CA 1
ATOM 846 C C . THR A 1 103 ? -14.905 1.754 18.478 1.00 91.19 103 THR A C 1
ATOM 848 O O . THR A 1 103 ? -15.179 1.495 19.647 1.00 91.19 103 THR A O 1
ATOM 851 N N . GLU A 1 104 ? -14.993 2.989 17.977 1.00 90.88 104 GLU A N 1
ATOM 852 C CA . GLU A 1 104 ? -15.482 4.125 18.773 1.00 90.88 104 GLU A CA 1
ATOM 853 C C . GLU A 1 104 ? -16.956 3.957 19.154 1.00 90.88 104 GLU A C 1
ATOM 855 O O . GLU A 1 104 ? -17.278 4.028 20.336 1.00 90.88 104 GLU A O 1
ATOM 860 N N . SER A 1 105 ? -17.821 3.576 18.209 1.00 91.81 105 SER A N 1
ATOM 861 C CA . SER A 1 105 ? -19.237 3.313 18.510 1.00 91.81 105 SER A CA 1
ATOM 862 C C . SER A 1 105 ? -19.422 2.199 19.555 1.00 91.81 105 SER A C 1
ATOM 864 O O . SER A 1 105 ? -20.249 2.307 20.459 1.00 91.81 105 SER A O 1
ATOM 866 N N . ILE A 1 106 ? -18.608 1.137 19.498 1.00 90.00 106 ILE A N 1
ATOM 867 C CA . ILE A 1 106 ? -18.620 0.077 20.517 1.00 90.00 106 ILE A CA 1
ATOM 868 C C . ILE A 1 106 ? -18.172 0.615 21.883 1.00 90.00 106 ILE A C 1
ATOM 870 O O . ILE A 1 106 ? -18.742 0.230 22.902 1.00 90.00 106 ILE A O 1
ATOM 874 N N . LYS A 1 107 ? -17.157 1.486 21.938 1.00 93.44 107 LYS A N 1
ATOM 875 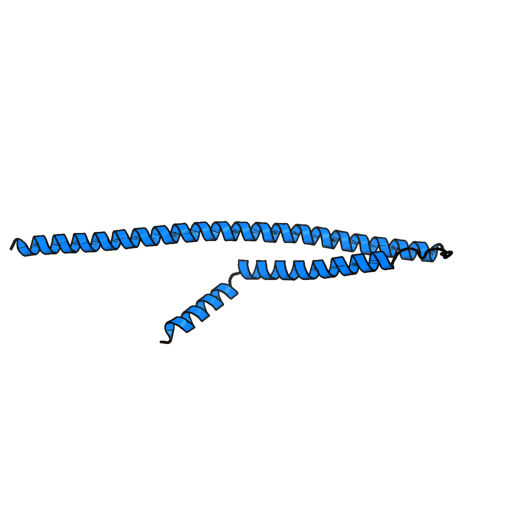C CA . LYS A 1 107 ? -16.699 2.083 23.203 1.00 93.44 107 LYS A CA 1
ATOM 876 C C . LYS A 1 107 ? -17.769 2.968 23.833 1.00 93.44 107 LYS A C 1
ATOM 878 O O . LYS A 1 107 ? -17.967 2.859 25.040 1.00 93.44 107 LYS A O 1
ATOM 883 N N . GLU A 1 108 ? -18.439 3.796 23.036 1.00 93.44 108 GLU A N 1
ATOM 884 C CA . GLU A 1 108 ? -19.564 4.628 23.482 1.00 93.44 108 GLU A CA 1
ATOM 885 C C . GLU A 1 108 ? -20.665 3.750 24.076 1.00 93.44 108 GLU A C 1
ATOM 887 O O . GLU A 1 108 ? -21.055 3.936 25.225 1.00 93.44 108 GLU A O 1
ATOM 892 N N . LYS A 1 109 ? -21.051 2.683 23.369 1.00 92.62 109 LYS A N 1
ATOM 893 C CA . LYS A 1 109 ? -22.080 1.755 23.848 1.00 92.62 109 LYS A CA 1
ATOM 894 C C . LYS A 1 109 ? -21.682 1.017 25.129 1.00 92.62 109 LYS A C 1
ATOM 896 O O . LYS A 1 109 ? -22.499 0.816 26.019 1.00 92.62 109 LYS A O 1
ATOM 901 N N . ILE A 1 110 ? -20.411 0.624 25.262 1.00 92.31 110 ILE A N 1
ATOM 902 C CA . ILE A 1 110 ? -19.882 0.046 26.510 1.00 92.31 110 ILE A CA 1
ATOM 903 C C . ILE A 1 110 ? -19.950 1.061 27.657 1.00 92.31 110 ILE A C 1
ATOM 905 O O . ILE A 1 110 ? -20.192 0.671 28.799 1.00 92.31 110 ILE A O 1
ATOM 909 N N . PHE A 1 111 ? -19.687 2.339 27.384 1.00 93.31 111 PHE A N 1
ATOM 910 C CA . PHE A 1 111 ? -19.772 3.398 28.384 1.00 93.31 111 PHE A CA 1
ATOM 911 C C . PHE A 1 111 ? -21.219 3.617 28.844 1.00 93.31 111 PHE A C 1
ATOM 913 O O . PHE A 1 111 ? -21.464 3.616 30.050 1.00 93.31 111 PHE A O 1
ATOM 920 N N . GLU A 1 112 ? -22.168 3.706 27.911 1.00 94.25 112 GLU A N 1
ATOM 921 C CA . GLU A 1 112 ? -23.605 3.809 28.202 1.00 94.25 112 GLU A CA 1
ATOM 922 C C . GLU A 1 112 ? -24.093 2.637 29.058 1.00 94.25 112 GLU A C 1
ATOM 924 O O . GLU A 1 112 ? -24.620 2.850 30.146 1.00 94.25 112 GLU A O 1
ATOM 929 N N . LEU A 1 113 ? -23.803 1.398 28.644 1.00 90.44 113 LEU A N 1
ATOM 930 C CA . LEU A 1 113 ? -24.194 0.194 29.386 1.00 90.44 113 LEU A CA 1
ATOM 931 C C . LEU A 1 113 ? -23.623 0.163 30.810 1.00 90.44 113 LEU A C 1
ATOM 933 O O . LEU A 1 113 ? -24.274 -0.310 31.740 1.00 90.44 113 LEU A O 1
ATOM 937 N N . LYS A 1 114 ? -22.396 0.659 31.007 1.00 93.38 114 LYS A N 1
ATOM 938 C CA . LYS A 1 114 ? -21.798 0.760 32.347 1.00 93.38 114 LYS A CA 1
ATOM 939 C C . LYS A 1 114 ? -22.503 1.793 33.214 1.00 93.38 114 LYS A C 1
ATOM 941 O O . LYS A 1 114 ? -22.645 1.552 34.411 1.00 93.38 114 LYS A O 1
ATOM 946 N N . LYS A 1 115 ? -22.916 2.917 32.627 1.00 93.88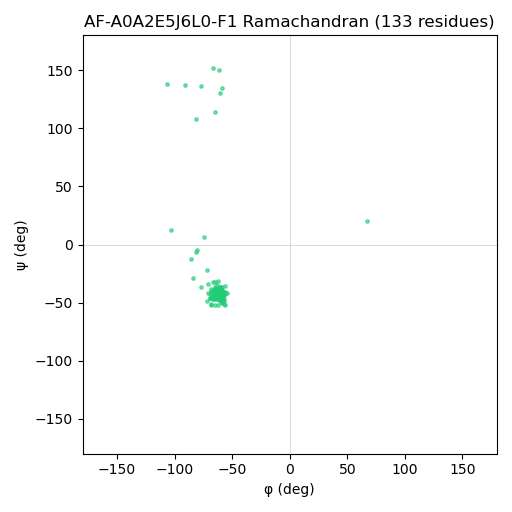 115 LYS A N 1
ATOM 947 C CA . LYS A 1 115 ? -23.680 3.952 33.324 1.00 93.88 115 LYS A CA 1
ATOM 948 C C . LYS A 1 115 ? -25.048 3.413 33.738 1.00 93.88 115 LYS A C 1
ATOM 950 O O . LYS A 1 115 ? -25.345 3.406 34.924 1.00 93.88 115 LYS A O 1
ATOM 955 N N . GLU A 1 116 ? -25.797 2.828 32.803 1.00 91.94 116 GLU A N 1
ATOM 956 C CA . GLU A 1 116 ? -27.093 2.190 33.081 1.00 91.94 116 GLU A CA 1
ATOM 957 C C . GLU A 1 116 ? -26.989 1.124 34.179 1.00 91.94 116 GLU A C 1
ATOM 959 O O . GLU A 1 116 ? -27.834 1.043 35.069 1.00 91.94 116 GLU A O 1
ATOM 964 N N . GLN A 1 117 ? -25.925 0.315 34.159 1.00 92.69 117 GLN A N 1
ATOM 965 C CA . GLN A 1 117 ? -25.692 -0.697 35.185 1.00 92.69 117 GLN A CA 1
ATOM 966 C C . GLN A 1 117 ? -25.389 -0.090 36.566 1.00 92.69 117 GLN A C 1
ATOM 968 O O . GLN A 1 117 ? -25.733 -0.703 37.580 1.00 92.69 117 GLN A O 1
ATOM 973 N N . SER A 1 118 ? -24.734 1.073 36.622 1.00 90.19 118 SER A N 1
ATOM 974 C CA . SER A 1 118 ? -24.517 1.817 37.869 1.00 90.19 118 SER A CA 1
ATOM 975 C C . SER A 1 118 ? -25.837 2.367 38.399 1.00 90.19 118 SER A C 1
ATOM 977 O O . SER A 1 118 ? -26.212 2.047 39.526 1.00 90.19 118 SER A O 1
ATOM 979 N N . ASP A 1 119 ? -26.588 3.068 37.549 1.00 92.12 119 ASP A N 1
ATOM 980 C CA . ASP A 1 119 ? -27.879 3.673 37.890 1.00 92.12 119 ASP A CA 1
ATOM 981 C C . ASP A 1 119 ? -28.875 2.604 38.382 1.00 92.12 119 ASP A C 1
ATOM 983 O O . ASP A 1 119 ? -29.598 2.794 39.360 1.00 92.12 119 ASP A O 1
ATOM 987 N N . PHE A 1 120 ? -28.885 1.424 37.750 1.00 90.31 120 PHE A N 1
ATOM 988 C CA . PHE A 1 120 ? -29.715 0.298 38.181 1.00 90.31 120 PHE A CA 1
ATOM 989 C C . PHE A 1 120 ? -29.323 -0.232 39.569 1.00 90.31 120 PHE A C 1
ATOM 991 O O . PHE A 1 120 ? -30.194 -0.590 40.367 1.00 90.31 120 PHE A O 1
ATOM 998 N N . LYS A 1 121 ? -28.021 -0.298 39.880 1.00 90.81 121 LYS A N 1
ATOM 999 C CA . LYS A 1 121 ? -27.544 -0.715 41.209 1.00 90.81 121 LYS A CA 1
ATOM 1000 C C . LYS A 1 121 ? -27.916 0.301 42.285 1.00 90.81 121 LYS A C 1
ATOM 1002 O O . LYS A 1 121 ? -28.318 -0.124 43.365 1.00 90.81 121 LYS A O 1
ATOM 1007 N N . GLU A 1 122 ? -27.806 1.592 41.985 1.00 86.88 122 GLU A N 1
ATOM 1008 C CA . GLU A 1 122 ? -28.191 2.679 42.891 1.00 86.88 122 GLU A CA 1
ATOM 1009 C C . GLU A 1 122 ? -29.690 2.631 43.200 1.00 86.88 122 GLU A C 1
ATOM 1011 O O . GLU A 1 122 ? -30.060 2.474 44.362 1.00 86.88 122 GLU A O 1
ATOM 1016 N N . ARG A 1 123 ? -30.553 2.582 42.176 1.00 86.19 123 ARG A N 1
ATOM 1017 C CA . ARG A 1 123 ? -32.010 2.441 42.366 1.00 86.19 123 ARG A CA 1
ATOM 1018 C C . ARG A 1 123 ? -32.384 1.204 43.181 1.00 86.19 123 ARG A C 1
ATOM 1020 O O . ARG A 1 123 ? -33.264 1.250 44.037 1.00 86.19 123 ARG A O 1
ATOM 1027 N N . LYS A 1 124 ? -31.718 0.070 42.939 1.00 87.31 124 LYS A N 1
ATOM 1028 C CA . LYS A 1 124 ? -31.953 -1.157 43.716 1.00 87.31 124 LYS A CA 1
ATOM 1029 C C . LYS A 1 124 ? -31.538 -0.992 45.184 1.00 87.31 124 LYS A C 1
ATOM 1031 O O . LYS A 1 124 ? -32.192 -1.552 46.062 1.00 87.31 124 LYS A O 1
ATOM 1036 N N . ALA A 1 125 ? -30.460 -0.258 45.455 1.00 83.62 125 ALA A N 1
ATOM 1037 C CA . ALA A 1 125 ? -30.033 0.051 46.815 1.00 83.62 125 ALA A CA 1
ATOM 1038 C C . ALA A 1 125 ? -31.039 0.974 47.525 1.00 83.62 125 ALA A C 1
ATOM 1040 O O . ALA A 1 125 ? -31.404 0.684 48.661 1.00 83.62 125 ALA A O 1
ATOM 1041 N N . GLU A 1 126 ? -31.547 2.005 46.847 1.00 77.19 126 GLU A N 1
ATOM 1042 C CA . GLU A 1 126 ? -32.573 2.920 47.375 1.00 77.19 126 GLU A CA 1
ATOM 1043 C C . GLU A 1 126 ? -33.865 2.186 47.757 1.00 77.19 126 GLU A C 1
ATOM 1045 O O . GLU A 1 126 ? -34.352 2.335 48.877 1.00 77.19 126 GLU A O 1
ATOM 1050 N N . ILE A 1 127 ? -34.378 1.324 46.871 1.00 77.06 127 ILE A N 1
ATOM 1051 C CA . ILE A 1 127 ? -35.571 0.502 47.141 1.00 77.06 127 ILE A CA 1
ATOM 1052 C C . ILE A 1 127 ? -35.351 -0.401 48.364 1.00 77.06 127 ILE A C 1
ATOM 1054 O O . ILE A 1 127 ? -36.223 -0.521 49.223 1.00 77.06 127 ILE A O 1
ATOM 1058 N N . ASN A 1 128 ? -34.174 -1.023 48.474 1.00 71.88 128 ASN A N 1
ATOM 1059 C CA . ASN A 1 128 ? -33.840 -1.862 49.625 1.00 71.88 128 ASN A CA 1
ATOM 1060 C C . ASN A 1 128 ? -33.759 -1.075 50.941 1.00 71.88 128 ASN A C 1
ATOM 1062 O O . ASN A 1 128 ? -34.051 -1.642 51.993 1.00 71.88 128 ASN A O 1
ATOM 1066 N N . ILE A 1 129 ? -33.346 0.194 50.903 1.00 76.12 129 ILE A N 1
ATOM 1067 C CA . ILE A 1 129 ? -33.311 1.063 52.086 1.00 76.12 129 ILE A CA 1
ATOM 1068 C C . ILE A 1 129 ? -34.740 1.435 52.499 1.00 76.12 129 ILE A C 1
ATOM 1070 O O . ILE A 1 129 ? -35.099 1.225 53.654 1.00 76.12 129 ILE A O 1
ATOM 1074 N N . LEU A 1 130 ? -35.572 1.880 51.551 1.00 67.06 130 LEU A N 1
ATOM 1075 C CA . LEU A 1 130 ? -36.982 2.228 51.778 1.00 67.06 130 LEU A CA 1
ATOM 1076 C C . LEU A 1 130 ? -37.793 1.070 52.379 1.00 67.06 130 LEU A C 1
ATOM 1078 O O . LEU A 1 130 ? -38.552 1.272 53.329 1.00 67.06 130 LEU A O 1
ATOM 1082 N N . ASN A 1 131 ? -37.581 -0.148 51.874 1.00 67.25 131 ASN A N 1
ATOM 1083 C CA . ASN A 1 131 ? -38.238 -1.358 52.378 1.00 67.25 131 ASN A CA 1
ATOM 1084 C 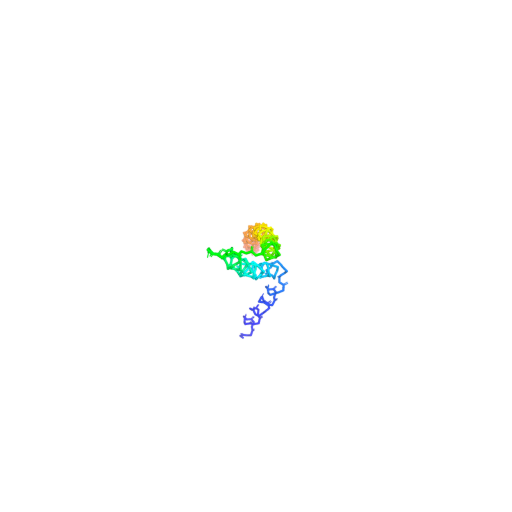C . ASN A 1 131 ? -37.729 -1.803 53.758 1.00 67.25 131 ASN A C 1
ATOM 1086 O O . ASN A 1 131 ? -38.427 -2.532 54.450 1.00 67.25 131 ASN A O 1
ATOM 1090 N N . LYS A 1 132 ? -36.519 -1.402 54.171 1.00 61.81 132 LYS A N 1
ATOM 1091 C CA . LYS A 1 132 ? -35.998 -1.679 55.522 1.00 61.81 132 LYS A CA 1
ATOM 1092 C C . LYS A 1 132 ? -36.466 -0.666 56.561 1.00 61.81 132 LYS A C 1
ATOM 1094 O O . LYS A 1 132 ? -36.554 -1.022 57.724 1.00 61.81 132 LYS A O 1
ATOM 1099 N N . SER A 1 133 ? -36.743 0.572 56.159 1.00 58.25 133 SER A N 1
ATOM 1100 C CA . SER A 1 133 ? -37.260 1.628 57.042 1.00 58.25 133 SER A CA 1
ATOM 1101 C C . SER A 1 133 ? -38.768 1.546 57.310 1.00 58.25 133 SER A C 1
ATOM 1103 O O . SER A 1 133 ? -39.289 2.357 58.065 1.00 58.25 133 SER A O 1
ATOM 1105 N N . SER A 1 134 ? -39.476 0.619 56.659 1.00 52.53 134 SER A N 1
ATOM 1106 C CA . SER A 1 134 ? -40.930 0.425 56.775 1.00 52.53 134 SER A CA 1
ATOM 1107 C C . SER A 1 134 ? -41.329 -0.782 57.646 1.00 52.53 134 SER A C 1
ATOM 1109 O O . SER A 1 134 ? -42.500 -1.157 57.654 1.00 52.53 134 SER A O 1
ATOM 1111 N N . PHE A 1 135 ? -40.378 -1.349 58.401 1.00 46.31 135 PHE A N 1
ATOM 1112 C CA . PHE A 1 135 ? -40.587 -2.365 59.440 1.00 46.31 135 PHE A CA 1
ATOM 1113 C C . PHE A 1 135 ? -40.122 -1.858 60.804 1.00 46.31 135 PHE A C 1
ATOM 1115 O O . PHE A 1 135 ? -39.076 -1.169 60.842 1.00 46.31 135 PHE A O 1
#

Solvent-accessible surface area (backbone atoms only — not comparable to full-atom values): 7511 Å² total; per-residue (Å²): 134,67,62,62,65,51,50,50,51,51,50,50,52,52,56,68,64,32,64,67,58,50,49,51,56,49,51,54,54,48,53,57,50,48,55,52,51,48,52,53,45,53,50,51,51,66,69,58,50,82,71,83,95,60,92,71,52,73,68,55,50,52,50,44,51,56,48,49,52,52,45,52,54,51,44,52,53,50,51,54,49,50,53,49,50,53,53,51,51,53,51,52,52,53,52,52,53,54,51,49,54,52,50,50,55,51,50,52,52,54,51,50,54,51,48,53,54,47,54,52,52,50,54,52,51,52,53,55,50,57,64,58,72,75,109

Nearest PDB structures (foldseek):
  4ilo-assembly1_A  TM=8.046E-01  e=1.821E+00  Chlamydia trachomatis L2/434/Bu
  3na7-assembly1_A  TM=5.498E-01  e=7.280E-01  Helicobacter pylori NCTC 11638
  7pg5-assembly1_B  TM=4.921E-01  e=1.706E+00  Homo sapiens
  5sxi-assembly1_B  TM=5.211E-01  e=5.922E+00  Homo sapiens

Foldseek 3Di:
DPPPVVVVVVVVVVVVVPPLNVVLVVLVVVLVVLVVVLVVLVVVLVVLDDDPPDDDDPVRVVVSVVVNVVSVVVNVVSVVSNVVSVVVNVVSVVVVVVVVVVVVVVVVVVVVVVVVVVVVVVVVVVVVVVVVVVD

Mean predicted aligned error: 11.18 Å

Sequence (135 aa):
MTSKKFNILLKLKKLKKNKSLRSLNLLIKEEKKLSKISRTLEEMLKISNYPKNEILSTGLLRQISNYQEKLQKKLETSNNRKKYLSSEISTNLKHISKLNKQTESIKEKIFELKKEQSDFKERKAEINILNKSSF

Secondary structure (DSSP, 8-state):
--HHHHHHHHHHHHHHT-HHHHHHHHHHHHHHHHHHHHHHHHHHHHHTSPPTT----HHHHHHHHHHHHHHHHHHHHHHHHHHHHHHHHHHHHHHHHHHHHHHHHHHHHHHHHHHHHHHHHHHHHHHHHHHHTT-

Radius of gyration: 32.04 Å; Cα contacts (8 Å, |Δi|>4): 32; chains: 1; bounding box: 70×23×98 Å